Protein AF-A0A068S4R7-F1 (afdb_monomer_lite)

Secondary structure (DSSP, 8-state):
-HHHHHHHHHHHHHHHHHHHHHS-HHHHHHHHHHHHHHHHS-----STTHHHHHHHHHHHHHHHHHTSTTS-SSPPPPPP----SS-TT--SS-HHHHHHHHHHHHHT-PPPS-----

Foldseek 3Di:
DVVVVVVVVVVVVVVVVVCLVPDDPVVNVVVVVVVVVVVVPDPFAPDPVTVVVVVVVVVVVVCVVPVCPPPDPDDPDDPPPDPDPDDPVDDVDDPVRVVVVVVVCVVPDDPDPPDPDD

Organism: NCBI:txid1263082

Structure (mmCIF, N/CA/C/O backbone):
data_AF-A0A068S4R7-F1
#
_entry.id   AF-A0A068S4R7-F1
#
loop_
_atom_site.group_PDB
_atom_site.id
_atom_site.type_symbol
_atom_site.label_atom_id
_atom_site.label_alt_id
_atom_site.label_comp_id
_atom_site.label_asym_id
_atom_site.label_entity_id
_atom_site.label_seq_id
_atom_site.pdbx_PDB_ins_code
_atom_site.Cartn_x
_atom_site.Cartn_y
_atom_site.Cartn_z
_atom_site.occupancy
_atom_site.B_iso_or_equiv
_atom_site.auth_seq_id
_atom_site.auth_comp_id
_atom_site.auth_asym_id
_atom_site.auth_atom_id
_atom_site.pdbx_PDB_model_num
ATOM 1 N N . MET A 1 1 ? -3.553 -25.286 23.690 1.00 62.31 1 MET A N 1
ATOM 2 C CA . MET A 1 1 ? -3.034 -23.893 23.713 1.00 62.31 1 MET A CA 1
ATOM 3 C C . MET A 1 1 ? -3.826 -22.937 22.805 1.00 62.31 1 MET A C 1
ATOM 5 O O . MET A 1 1 ? -4.320 -21.934 23.305 1.00 62.31 1 MET A O 1
ATOM 9 N N . ARG A 1 2 ? -4.045 -23.247 21.513 1.00 69.31 2 ARG A N 1
ATOM 10 C CA . ARG A 1 2 ? -4.870 -22.417 20.596 1.00 69.31 2 ARG A CA 1
ATOM 11 C C . ARG A 1 2 ? -6.328 -22.212 21.056 1.00 69.31 2 ARG A C 1
ATOM 13 O O . ARG A 1 2 ? -6.852 -21.109 20.931 1.00 69.31 2 ARG A O 1
ATOM 20 N N . SER A 1 3 ? -6.949 -23.233 21.651 1.00 75.12 3 SER A N 1
ATOM 21 C CA . SER A 1 3 ? -8.311 -23.169 22.212 1.00 75.12 3 SER A CA 1
ATOM 22 C C . SER A 1 3 ? -8.437 -22.193 23.390 1.00 75.12 3 SER A C 1
ATOM 24 O O . SER A 1 3 ? -9.387 -21.417 23.441 1.00 75.12 3 SER A O 1
ATOM 26 N N . LEU A 1 4 ? -7.449 -22.164 24.290 1.00 80.50 4 LEU A N 1
ATOM 27 C CA . LEU A 1 4 ? -7.402 -21.244 25.436 1.00 80.50 4 LEU A CA 1
ATOM 28 C C . LEU A 1 4 ? -7.268 -19.782 24.989 1.00 80.50 4 LEU A C 1
ATOM 30 O O . LEU A 1 4 ? -7.941 -18.903 25.521 1.00 80.50 4 LEU A O 1
ATOM 34 N N . ILE A 1 5 ? -6.451 -19.527 23.961 1.00 82.88 5 ILE A N 1
ATOM 35 C CA . ILE A 1 5 ? -6.299 -18.191 23.364 1.00 82.88 5 ILE A CA 1
ATOM 36 C C . ILE A 1 5 ? -7.620 -17.733 22.732 1.00 82.88 5 ILE A C 1
ATOM 38 O O . ILE A 1 5 ? -8.028 -16.587 22.922 1.00 82.88 5 ILE A O 1
ATOM 42 N N . ALA A 1 6 ? -8.306 -18.618 22.004 1.00 84.25 6 ALA A N 1
ATOM 43 C CA . ALA A 1 6 ? -9.599 -18.309 21.397 1.00 84.25 6 ALA A CA 1
ATOM 44 C C . ALA A 1 6 ? -10.675 -18.009 22.454 1.00 84.25 6 ALA A C 1
ATOM 46 O O . ALA A 1 6 ? -11.395 -17.020 22.324 1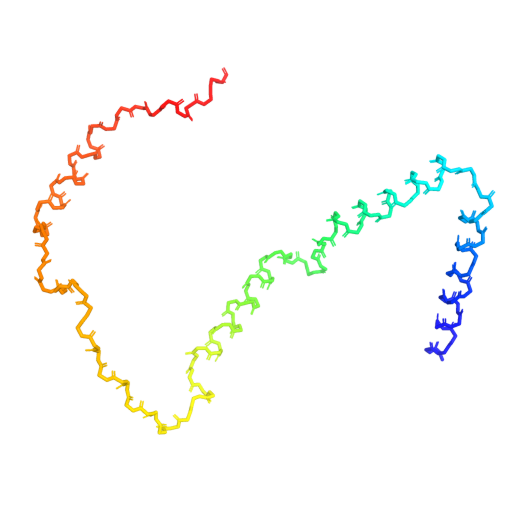.00 84.25 6 ALA A O 1
ATOM 47 N N . SER A 1 7 ? -10.747 -18.806 23.525 1.00 83.81 7 SER A N 1
ATOM 48 C CA . SER A 1 7 ? -11.670 -18.559 24.640 1.00 83.81 7 SER A CA 1
ATOM 49 C C . SER A 1 7 ? -11.384 -17.232 25.341 1.00 83.81 7 SER A C 1
ATOM 51 O O . SER A 1 7 ? -12.303 -16.440 25.526 1.00 83.81 7 SER A O 1
ATOM 53 N N . ARG A 1 8 ? -10.115 -16.921 25.634 1.00 88.75 8 ARG A N 1
ATOM 54 C CA . ARG A 1 8 ? -9.730 -15.641 26.250 1.00 88.75 8 ARG A CA 1
ATOM 55 C C . ARG A 1 8 ? -10.083 -14.436 25.373 1.00 88.75 8 ARG A C 1
ATOM 57 O O . ARG A 1 8 ? -10.541 -13.418 25.886 1.00 88.75 8 ARG A O 1
ATOM 64 N N . LYS A 1 9 ? -9.899 -14.548 24.051 1.00 87.50 9 LYS A N 1
ATOM 65 C CA . LYS A 1 9 ? -10.300 -13.505 23.091 1.00 87.50 9 LYS A CA 1
ATOM 66 C C . LYS A 1 9 ? -11.809 -13.270 23.104 1.00 87.50 9 LYS A C 1
ATOM 68 O O . LYS A 1 9 ? -12.224 -12.116 23.140 1.00 87.50 9 LYS A O 1
ATOM 73 N N . ARG A 1 10 ? -12.612 -14.340 23.104 1.00 90.50 10 ARG A N 1
ATOM 74 C CA . ARG A 1 10 ? -14.078 -14.237 23.192 1.00 90.50 10 ARG A CA 1
ATOM 75 C C . ARG A 1 10 ? -14.526 -13.582 24.493 1.00 90.50 10 ARG A C 1
ATOM 77 O O . ARG A 1 10 ? -15.365 -12.693 24.450 1.00 90.50 10 ARG A O 1
ATOM 84 N N . GLU A 1 11 ? -13.918 -13.962 25.612 1.00 90.19 11 GLU A N 1
ATOM 85 C CA . GLU A 1 11 ? -14.221 -13.380 26.922 1.00 90.19 11 GLU A CA 1
ATOM 86 C C . GLU A 1 11 ? -13.903 -11.879 26.960 1.00 90.19 11 GLU A C 1
ATOM 88 O O . GLU A 1 11 ? -14.728 -11.057 27.348 1.00 90.19 11 GLU A O 1
ATOM 93 N N . THR A 1 12 ? -12.737 -11.496 26.436 1.00 89.06 12 THR A N 1
ATOM 94 C CA . THR A 1 12 ? -12.334 -10.084 26.349 1.00 89.06 12 THR A CA 1
ATOM 95 C C . THR A 1 12 ? -13.272 -9.292 25.434 1.00 89.06 12 THR A C 1
ATOM 97 O O . THR A 1 12 ? -13.611 -8.146 25.726 1.00 89.06 12 THR A O 1
ATOM 100 N N . TRP A 1 13 ? -13.715 -9.900 24.329 1.00 87.31 13 TRP A N 1
ATOM 101 C CA . TRP A 1 13 ? -14.671 -9.285 23.411 1.00 87.31 13 TRP A CA 1
ATOM 102 C C . TRP A 1 13 ? -16.041 -9.080 24.062 1.00 87.31 13 TRP A C 1
ATOM 104 O O . TRP A 1 13 ? -16.619 -8.003 23.945 1.00 87.31 13 TRP A O 1
ATOM 114 N N . LYS A 1 14 ? -16.525 -10.072 24.812 1.00 92.12 14 LYS A N 1
ATOM 115 C CA . LYS A 1 14 ? -17.785 -9.981 25.551 1.00 92.12 14 LYS A CA 1
ATOM 116 C C . LYS A 1 14 ? -17.751 -8.850 26.581 1.00 92.12 14 LYS A C 1
ATOM 118 O O . LYS A 1 14 ? -18.637 -8.002 26.579 1.00 92.12 14 LYS A O 1
ATOM 123 N N . GLN A 1 15 ? -16.690 -8.771 27.383 1.00 89.00 15 GLN A N 1
ATOM 124 C CA . GLN A 1 15 ? -16.509 -7.696 28.366 1.00 89.00 15 GLN A CA 1
ATOM 125 C C . GLN A 1 15 ? -16.427 -6.311 27.715 1.00 89.00 15 GLN A C 1
ATOM 127 O O . GLN A 1 15 ? -16.940 -5.333 28.259 1.00 89.00 15 GLN A O 1
ATOM 132 N N . PHE A 1 16 ? -15.797 -6.218 26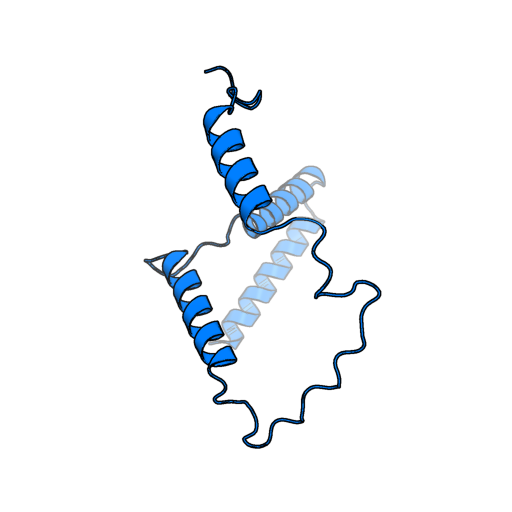.541 1.00 85.00 16 PHE A N 1
ATOM 133 C CA . PHE A 1 16 ? -15.786 -4.989 25.756 1.00 85.00 16 PHE A CA 1
ATOM 134 C C . PHE A 1 16 ? -17.205 -4.581 25.342 1.00 85.00 16 PHE A C 1
ATOM 136 O O . PHE A 1 16 ? -17.588 -3.441 25.587 1.00 85.00 16 PHE A O 1
ATOM 143 N N . CYS A 1 17 ? -17.994 -5.501 24.781 1.00 87.00 17 CYS A N 1
ATOM 144 C CA . CYS A 1 17 ? -19.380 -5.238 24.389 1.00 87.00 17 CYS A CA 1
ATOM 145 C C . CYS A 1 17 ? -20.256 -4.828 25.581 1.00 87.00 17 CYS A C 1
ATOM 147 O O . CYS A 1 17 ? -21.023 -3.877 25.470 1.00 87.00 17 CYS A O 1
ATOM 149 N N . GLU A 1 18 ? -20.117 -5.497 26.726 1.00 90.62 18 GLU A N 1
ATOM 150 C CA . GLU A 1 18 ? -20.871 -5.162 27.938 1.00 90.62 18 GLU A CA 1
ATOM 151 C C . GLU A 1 18 ? -20.519 -3.778 28.483 1.00 90.62 18 GLU A C 1
ATOM 153 O O . GLU A 1 18 ? -21.417 -3.032 28.869 1.00 90.62 18 GLU A O 1
ATOM 158 N N . LYS A 1 19 ? -19.231 -3.407 28.493 1.00 84.69 19 LYS A N 1
ATOM 159 C CA . LYS A 1 19 ? -18.821 -2.041 28.847 1.00 84.69 19 LYS A CA 1
ATOM 160 C C . LYS A 1 19 ? -19.406 -1.032 27.871 1.00 84.69 19 LYS A C 1
ATOM 162 O O . LYS A 1 19 ? -19.973 -0.040 28.302 1.00 84.69 19 LYS A O 1
ATOM 167 N N . LEU A 1 20 ? -19.327 -1.317 26.575 1.00 84.25 20 LEU A N 1
ATOM 168 C CA . LEU A 1 20 ? -19.782 -0.412 25.525 1.00 84.25 20 LEU A CA 1
ATOM 169 C C . LEU A 1 20 ? -21.303 -0.183 25.539 1.00 84.25 20 LEU A C 1
ATOM 171 O O . LEU A 1 20 ? -21.757 0.895 25.174 1.00 84.25 20 LEU A O 1
ATOM 175 N N . ALA A 1 21 ? -22.075 -1.181 25.977 1.00 85.38 21 ALA A N 1
ATOM 176 C CA . ALA A 1 21 ? -23.524 -1.085 26.143 1.00 85.38 21 ALA A CA 1
ATOM 177 C C . ALA A 1 21 ? -23.953 -0.332 27.416 1.00 85.38 21 ALA A C 1
ATOM 179 O O . ALA A 1 21 ? -25.079 0.154 27.477 1.00 85.38 21 ALA A O 1
ATOM 180 N N . LYS A 1 22 ? -23.088 -0.266 28.437 1.00 88.25 22 LYS A N 1
ATOM 181 C CA . LYS A 1 22 ? -23.385 0.353 29.741 1.00 88.25 22 LYS A CA 1
ATOM 182 C C . LYS A 1 22 ? -22.808 1.763 29.898 1.00 88.25 22 LYS A C 1
ATOM 184 O O . LYS A 1 22 ? -23.291 2.508 30.743 1.00 88.25 22 LYS A O 1
ATOM 189 N N . ASP A 1 23 ? -21.760 2.106 29.151 1.00 83.69 23 ASP A N 1
ATOM 190 C CA . ASP A 1 23 ? -21.104 3.414 29.233 1.00 83.69 23 ASP A CA 1
ATOM 191 C C . ASP A 1 23 ? -21.903 4.518 28.524 1.00 83.69 23 ASP A C 1
ATOM 193 O O . ASP A 1 23 ? -22.680 4.269 27.601 1.00 83.69 23 ASP A O 1
ATOM 197 N N . ASP A 1 24 ? -21.645 5.764 28.925 1.00 87.19 24 ASP A N 1
ATOM 198 C CA . ASP A 1 24 ? -22.229 6.953 28.302 1.00 87.19 24 ASP A CA 1
ATOM 199 C C . ASP A 1 24 ? -21.888 7.041 26.800 1.00 87.19 24 ASP A C 1
ATOM 201 O O . ASP A 1 24 ? -20.765 6.739 26.369 1.00 87.19 24 ASP A O 1
ATOM 205 N N . PHE A 1 25 ? -22.844 7.502 25.989 1.00 81.12 25 PHE A N 1
ATOM 206 C CA . PHE A 1 25 ? -22.715 7.575 24.532 1.00 81.12 25 PHE A CA 1
ATOM 207 C C . PHE A 1 25 ? -21.468 8.357 24.075 1.00 81.12 25 PHE A C 1
ATOM 209 O O . PHE A 1 25 ? -20.783 7.948 23.127 1.00 81.12 25 PHE A O 1
ATOM 216 N N . GLY A 1 26 ? -21.103 9.437 24.775 1.00 84.62 26 GLY A N 1
ATOM 217 C CA . GLY A 1 26 ? -19.905 10.224 24.475 1.00 84.62 26 GLY A CA 1
ATOM 218 C C . GLY A 1 26 ? -18.605 9.447 24.710 1.00 84.62 26 GLY A C 1
ATOM 219 O O . GLY A 1 26 ? -17.661 9.523 23.917 1.00 84.62 26 GLY A O 1
ATOM 220 N N . ARG A 1 27 ? -18.553 8.622 25.762 1.00 82.56 27 ARG A N 1
ATOM 221 C CA . ARG A 1 27 ? -17.385 7.779 26.078 1.00 82.56 27 ARG A CA 1
ATOM 222 C C . ARG A 1 27 ? -17.250 6.604 25.115 1.00 82.56 27 ARG A C 1
ATOM 224 O O . ARG A 1 27 ? -16.136 6.281 24.677 1.00 82.56 27 ARG A O 1
ATOM 231 N N . THR A 1 28 ? -18.376 6.008 24.738 1.00 85.69 28 THR A N 1
ATOM 232 C CA . THR A 1 28 ? -18.448 4.917 23.763 1.00 85.69 28 THR A CA 1
ATOM 233 C C . THR A 1 28 ? -17.959 5.364 22.387 1.00 85.69 28 THR A C 1
ATOM 235 O O . THR A 1 28 ? -17.042 4.761 21.820 1.00 85.69 28 THR A O 1
ATOM 238 N N . THR A 1 29 ? -18.488 6.474 21.870 1.00 86.81 29 THR A N 1
ATOM 239 C CA . THR A 1 29 ? -18.094 7.018 20.559 1.00 86.81 29 THR A CA 1
ATOM 240 C C . THR A 1 29 ? -16.626 7.449 20.522 1.00 86.81 29 THR A C 1
ATOM 242 O O . THR A 1 29 ? -15.915 7.121 19.566 1.00 86.81 29 THR A O 1
ATOM 245 N N . ALA A 1 30 ? -16.114 8.083 21.584 1.00 87.50 30 ALA A N 1
ATOM 246 C CA . ALA A 1 30 ? -14.693 8.416 21.708 1.00 87.50 30 ALA A CA 1
ATOM 247 C C . ALA A 1 30 ? -13.791 7.167 21.698 1.00 87.50 30 ALA A C 1
ATOM 249 O O . ALA A 1 30 ? -12.723 7.161 21.075 1.00 87.50 30 ALA A O 1
ATOM 250 N N . THR A 1 31 ? -14.223 6.082 22.345 1.00 87.12 31 THR A N 1
ATOM 251 C CA . THR A 1 31 ? -13.484 4.812 22.374 1.00 87.12 31 THR A CA 1
ATOM 252 C C . THR A 1 31 ? -13.460 4.132 21.010 1.00 87.12 31 THR A C 1
ATOM 254 O O . THR A 1 31 ? -12.389 3.715 20.560 1.00 87.12 31 THR A O 1
ATOM 257 N N . ILE A 1 32 ? -14.590 4.098 20.302 1.00 87.38 32 ILE A N 1
ATOM 258 C CA . ILE A 1 32 ? -14.663 3.577 18.930 1.00 87.38 32 ILE A CA 1
ATOM 259 C C . ILE A 1 32 ? -13.781 4.407 17.991 1.00 87.38 32 ILE A C 1
ATOM 261 O O . ILE A 1 32 ? -12.997 3.841 17.226 1.00 87.38 32 ILE A O 1
ATOM 265 N N . LYS A 1 33 ? -13.837 5.743 18.086 1.00 89.50 33 LYS A N 1
ATOM 266 C CA . LYS A 1 33 ? -12.994 6.647 17.289 1.00 89.50 33 LYS A CA 1
ATOM 267 C C . LYS A 1 33 ? -11.508 6.364 17.517 1.00 89.50 33 LYS A C 1
ATOM 269 O O . LYS A 1 33 ? -10.760 6.225 16.552 1.00 89.50 33 LYS A O 1
ATOM 274 N N . ARG A 1 34 ? -11.091 6.182 18.775 1.00 87.50 34 ARG A N 1
ATOM 275 C CA . ARG A 1 34 ? -9.710 5.828 19.145 1.00 87.50 34 ARG A CA 1
ATOM 276 C C . ARG A 1 34 ? -9.274 4.484 18.555 1.00 87.50 34 ARG A C 1
ATOM 278 O O . ARG A 1 34 ? -8.159 4.380 18.048 1.00 87.50 34 ARG A O 1
ATOM 285 N N . ILE A 1 35 ? -10.135 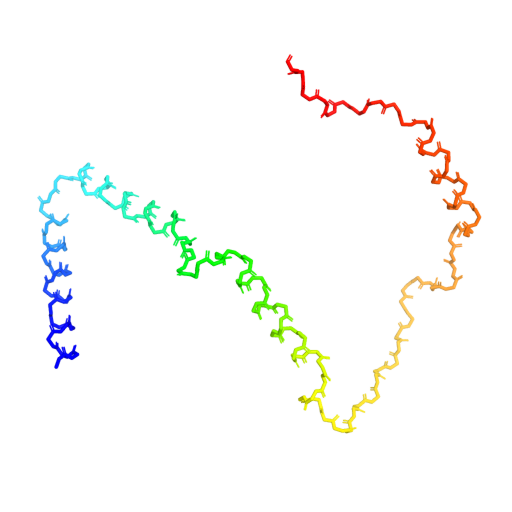3.464 18.604 1.00 85.81 35 ILE A N 1
ATOM 286 C CA . ILE A 1 35 ? -9.858 2.143 18.013 1.00 85.81 35 ILE A CA 1
ATOM 287 C C . ILE A 1 35 ? -9.699 2.264 16.497 1.00 85.81 35 ILE A C 1
ATOM 289 O O . ILE A 1 35 ? -8.734 1.736 15.944 1.00 85.81 35 ILE A O 1
ATOM 293 N N . ARG A 1 36 ? -10.615 2.978 15.832 1.00 86.25 36 ARG A N 1
ATOM 294 C CA . ARG A 1 36 ? -10.556 3.207 14.384 1.00 86.25 36 ARG A CA 1
ATOM 295 C C . ARG A 1 36 ? -9.259 3.908 14.004 1.00 86.25 36 ARG A C 1
ATOM 297 O O . ARG A 1 36 ? -8.555 3.433 13.122 1.00 86.25 36 ARG A O 1
ATOM 304 N N . GLN A 1 37 ? -8.911 4.975 14.718 1.00 83.75 37 GLN A N 1
ATOM 305 C CA . GLN A 1 37 ? -7.698 5.735 14.453 1.00 83.75 37 GLN A CA 1
ATOM 306 C C . GLN A 1 37 ? -6.447 4.873 14.625 1.00 83.75 37 GLN A C 1
ATOM 308 O O . GLN A 1 37 ? -5.649 4.811 13.702 1.00 83.75 37 GLN A O 1
ATOM 313 N N . ARG A 1 38 ? -6.334 4.102 15.718 1.00 78.69 38 ARG A N 1
ATOM 314 C CA . ARG A 1 38 ? -5.204 3.178 15.933 1.00 78.69 38 ARG A CA 1
ATOM 315 C C . ARG A 1 38 ? -5.060 2.114 14.842 1.00 78.69 38 ARG A C 1
ATOM 317 O O . ARG A 1 38 ? -3.939 1.746 14.506 1.00 78.69 38 ARG A O 1
ATOM 324 N N . ARG A 1 39 ? -6.175 1.609 14.304 1.00 75.88 39 ARG A N 1
ATOM 325 C CA . ARG A 1 39 ? -6.169 0.623 13.210 1.00 75.88 39 ARG A CA 1
ATOM 326 C C . ARG A 1 39 ? -5.808 1.245 11.862 1.00 75.88 39 ARG A C 1
ATOM 328 O O . ARG A 1 39 ? -5.172 0.579 11.060 1.00 75.88 39 ARG A O 1
ATOM 335 N N . MET A 1 40 ? -6.179 2.502 11.629 1.00 70.19 40 MET A N 1
ATOM 336 C CA . MET A 1 40 ? -5.800 3.233 10.415 1.00 70.19 40 MET A CA 1
ATOM 337 C C . MET A 1 40 ? -4.341 3.708 10.446 1.00 70.19 40 MET A C 1
ATOM 339 O O . MET A 1 40 ? -3.724 3.835 9.398 1.00 70.19 40 MET A O 1
ATOM 343 N N . THR A 1 41 ? -3.766 3.953 11.628 1.00 63.88 41 THR A N 1
ATOM 344 C CA . THR A 1 41 ? -2.405 4.501 11.773 1.00 63.88 41 THR A CA 1
ATOM 345 C C . THR A 1 41 ? -1.275 3.470 11.720 1.00 63.88 41 THR A C 1
ATOM 347 O O . THR A 1 41 ? -0.119 3.865 11.804 1.00 63.88 41 THR A O 1
ATOM 350 N N . SER A 1 42 ? -1.545 2.164 11.626 1.00 56.31 42 SER A N 1
ATOM 351 C CA . SER A 1 42 ? -0.487 1.147 11.738 1.00 56.31 42 SER A CA 1
ATOM 352 C C . SER A 1 42 ? -0.484 0.184 10.555 1.00 56.31 42 SER A C 1
ATOM 354 O O . SER A 1 42 ? -0.912 -0.962 10.649 1.00 56.31 42 SER A O 1
ATOM 356 N N . HIS A 1 43 ? 0.099 0.638 9.449 1.00 60.69 43 HIS A N 1
ATOM 357 C CA . HIS A 1 43 ? 0.987 -0.240 8.694 1.00 60.69 43 HIS A CA 1
ATOM 358 C C . HIS A 1 43 ? 2.393 -0.045 9.255 1.00 60.69 43 HIS A C 1
ATOM 360 O O . HIS A 1 43 ? 3.201 0.709 8.724 1.00 60.69 43 HIS A O 1
ATOM 366 N N . THR A 1 44 ? 2.663 -0.666 10.400 1.00 69.31 44 THR A N 1
ATOM 367 C CA . THR A 1 44 ? 4.024 -0.706 10.934 1.00 69.31 44 THR A CA 1
ATOM 368 C C . THR A 1 44 ? 4.730 -1.894 10.301 1.00 69.31 44 THR A C 1
ATOM 370 O O . THR A 1 44 ? 4.274 -3.032 10.424 1.00 69.31 44 THR A O 1
ATOM 373 N N . PHE A 1 45 ? 5.829 -1.638 9.595 1.00 71.56 45 PHE A N 1
ATOM 374 C CA . PHE A 1 45 ? 6.655 -2.712 9.065 1.00 71.56 45 PHE A CA 1
ATOM 375 C C . PHE A 1 45 ? 7.342 -3.429 10.229 1.00 71.56 45 PHE A C 1
ATOM 377 O O . PHE A 1 45 ? 8.054 -2.813 11.015 1.00 71.56 45 PHE A O 1
ATOM 384 N N . THR A 1 46 ? 7.123 -4.735 10.342 1.00 77.69 46 THR A N 1
ATOM 385 C CA . THR A 1 46 ? 7.799 -5.584 11.336 1.00 77.69 46 THR A CA 1
ATOM 386 C C . THR A 1 46 ? 9.228 -5.930 10.927 1.00 77.69 46 THR A C 1
ATOM 388 O O . THR A 1 46 ? 10.011 -6.400 11.747 1.00 77.69 46 THR A O 1
ATOM 391 N N . HIS A 1 47 ? 9.566 -5.726 9.652 1.00 78.50 47 HIS A N 1
ATOM 392 C CA . HIS A 1 47 ? 10.889 -5.995 9.114 1.00 78.50 47 HIS A CA 1
ATOM 393 C C . HIS A 1 47 ? 11.865 -4.870 9.513 1.00 78.50 47 HIS A C 1
ATOM 395 O O . HIS A 1 47 ? 11.494 -3.704 9.373 1.00 78.50 47 HIS A O 1
ATOM 401 N N . PRO A 1 48 ? 13.113 -5.166 9.936 1.00 82.88 48 PRO A N 1
ATOM 402 C CA . PRO A 1 48 ? 14.095 -4.143 10.332 1.00 82.88 48 PRO A CA 1
ATOM 403 C C . PRO A 1 48 ? 14.384 -3.137 9.209 1.00 82.88 48 PRO A C 1
ATOM 405 O O . PRO A 1 48 ? 14.481 -1.941 9.446 1.00 82.88 48 PRO A O 1
ATOM 408 N N . ASN A 1 49 ? 14.410 -3.613 7.963 1.00 83.75 49 ASN A N 1
ATOM 409 C CA . ASN A 1 49 ? 14.560 -2.767 6.769 1.00 83.75 49 ASN A CA 1
ATOM 410 C C . ASN A 1 49 ? 13.233 -2.153 6.273 1.00 83.75 49 ASN A C 1
ATOM 412 O O . ASN A 1 49 ? 13.161 -1.656 5.150 1.00 83.75 49 ASN A O 1
ATOM 416 N N . GLY A 1 50 ? 12.169 -2.242 7.073 1.00 87.00 50 GLY A N 1
ATOM 417 C CA . GLY A 1 50 ? 10.902 -1.550 6.881 1.00 87.00 50 GLY A CA 1
ATOM 418 C C . GLY A 1 50 ? 10.300 -1.664 5.479 1.00 87.00 50 GLY A C 1
ATOM 419 O O . GLY A 1 50 ? 10.124 -2.757 4.932 1.00 87.00 50 GLY A O 1
ATOM 420 N N . ALA A 1 51 ? 10.009 -0.499 4.900 1.00 83.38 51 ALA A N 1
ATOM 421 C CA . ALA A 1 51 ? 9.444 -0.353 3.564 1.00 83.38 51 ALA A CA 1
ATOM 422 C C . ALA A 1 51 ? 10.361 -0.899 2.458 1.00 83.38 51 ALA A C 1
ATOM 424 O O . ALA A 1 51 ? 9.868 -1.470 1.489 1.00 83.38 51 ALA A O 1
ATOM 425 N N . THR A 1 52 ? 11.684 -0.789 2.610 1.00 88.50 52 THR A N 1
ATOM 426 C CA . THR A 1 52 ? 12.654 -1.250 1.605 1.00 88.50 52 THR A CA 1
ATOM 427 C C . THR A 1 52 ? 12.584 -2.762 1.414 1.00 88.50 52 THR A C 1
ATOM 429 O O . THR A 1 52 ? 12.588 -3.248 0.287 1.00 88.50 52 THR A O 1
ATOM 432 N N . ALA A 1 53 ? 12.445 -3.528 2.499 1.00 88.75 53 ALA A N 1
ATOM 433 C CA . ALA A 1 53 ? 12.253 -4.975 2.390 1.00 88.75 53 ALA A CA 1
ATOM 434 C C . ALA A 1 53 ? 10.916 -5.342 1.738 1.00 88.75 53 ALA A C 1
ATOM 436 O O . ALA A 1 53 ? 10.866 -6.275 0.934 1.00 88.75 53 ALA A O 1
ATOM 437 N N . ALA A 1 54 ? 9.846 -4.602 2.038 1.00 87.62 54 ALA A N 1
ATOM 438 C CA . ALA A 1 54 ? 8.552 -4.810 1.394 1.00 87.62 54 ALA A CA 1
ATOM 439 C C . ALA A 1 54 ? 8.619 -4.517 -0.115 1.00 87.62 54 ALA A C 1
ATOM 441 O O . ALA A 1 54 ? 8.171 -5.335 -0.918 1.00 87.62 54 ALA A O 1
ATOM 442 N N . ALA A 1 55 ? 9.252 -3.407 -0.505 1.00 92.56 55 ALA A N 1
ATOM 443 C CA . ALA A 1 55 ? 9.465 -3.041 -1.902 1.00 92.56 55 ALA A CA 1
ATOM 444 C C . ALA A 1 55 ? 10.307 -4.090 -2.642 1.00 92.56 55 ALA A C 1
ATOM 446 O O . ALA A 1 55 ? 9.913 -4.544 -3.712 1.00 92.56 55 ALA A O 1
ATOM 447 N N . ASN A 1 56 ? 11.406 -4.554 -2.042 1.00 92.88 56 ASN A N 1
ATOM 448 C CA . ASN A 1 56 ? 12.251 -5.599 -2.625 1.00 92.88 56 ASN A CA 1
ATOM 449 C C . ASN A 1 56 ? 11.508 -6.934 -2.771 1.00 92.88 56 ASN A C 1
ATOM 451 O O . ASN A 1 56 ? 11.660 -7.624 -3.777 1.00 92.88 56 ASN A O 1
ATOM 455 N N . THR A 1 57 ? 10.670 -7.287 -1.794 1.00 92.50 57 THR A N 1
ATOM 456 C CA . THR A 1 57 ? 9.826 -8.488 -1.863 1.00 92.50 57 THR A CA 1
ATOM 457 C C . THR A 1 57 ? 8.850 -8.392 -3.032 1.00 92.50 57 THR A C 1
ATOM 459 O O . THR A 1 57 ? 8.741 -9.329 -3.822 1.00 92.50 57 THR A O 1
ATOM 462 N N . MET A 1 58 ? 8.192 -7.241 -3.188 1.00 94.56 58 MET A N 1
ATOM 463 C CA . MET A 1 58 ? 7.287 -6.984 -4.310 1.00 94.56 58 MET A CA 1
ATOM 464 C C . MET A 1 58 ? 8.023 -6.995 -5.653 1.00 94.56 58 MET A C 1
ATOM 466 O O . MET A 1 58 ? 7.548 -7.618 -6.597 1.00 94.56 58 MET A O 1
ATOM 470 N N . ALA A 1 59 ? 9.207 -6.386 -5.737 1.00 93.50 59 ALA A N 1
ATOM 471 C CA . ALA A 1 59 ? 10.025 -6.390 -6.947 1.00 93.50 59 ALA A CA 1
ATOM 472 C C . ALA A 1 59 ? 10.419 -7.816 -7.364 1.00 93.50 59 ALA A C 1
ATOM 474 O O . ALA A 1 59 ? 10.253 -8.193 -8.524 1.00 93.50 59 ALA A O 1
ATOM 475 N N . ASN A 1 60 ? 10.870 -8.640 -6.415 1.00 93.44 60 ASN A N 1
ATOM 476 C CA . ASN A 1 60 ? 11.216 -10.039 -6.673 1.00 93.44 60 ASN A CA 1
ATOM 477 C C . ASN A 1 60 ? 9.996 -10.872 -7.081 1.00 93.44 60 ASN A C 1
ATOM 479 O O . ASN A 1 60 ? 10.080 -11.696 -7.995 1.00 93.44 60 ASN A O 1
ATOM 483 N N . HIS A 1 61 ? 8.854 -10.644 -6.431 1.00 91.50 61 HIS A N 1
ATOM 484 C CA . HIS A 1 61 ? 7.603 -11.304 -6.779 1.00 91.50 61 HIS A CA 1
ATOM 485 C C . HIS A 1 61 ? 7.189 -10.983 -8.219 1.00 91.50 61 HIS A C 1
ATOM 487 O O . HIS A 1 61 ? 6.995 -11.902 -9.011 1.00 91.50 61 HIS A O 1
ATOM 493 N N . LEU A 1 62 ? 7.141 -9.700 -8.588 1.00 93.00 62 LEU A N 1
ATOM 494 C CA . LEU A 1 62 ? 6.798 -9.273 -9.946 1.00 93.00 62 LEU A CA 1
ATOM 495 C C . LEU A 1 62 ? 7.795 -9.813 -10.971 1.00 93.00 62 LEU A C 1
ATOM 497 O O . LEU A 1 62 ? 7.382 -10.334 -12.003 1.00 93.00 62 LEU A O 1
ATOM 501 N N . LYS A 1 63 ? 9.099 -9.778 -10.667 1.00 90.50 63 LYS A N 1
ATOM 502 C CA . LYS A 1 63 ? 10.125 -10.384 -11.524 1.00 90.50 63 LYS A CA 1
ATOM 503 C C . LYS A 1 63 ? 9.839 -11.861 -11.777 1.00 90.50 63 LYS A C 1
ATOM 505 O O . LYS A 1 63 ? 9.999 -12.314 -12.898 1.00 90.50 63 LYS A O 1
ATOM 510 N N . THR A 1 64 ? 9.387 -12.594 -10.763 1.00 86.38 64 THR A N 1
ATOM 511 C CA . THR A 1 64 ? 9.045 -14.018 -10.886 1.00 86.38 64 THR A CA 1
ATOM 512 C C . THR A 1 64 ? 7.778 -14.224 -11.714 1.00 86.38 64 THR A C 1
ATOM 514 O O . THR A 1 64 ? 7.768 -15.061 -12.609 1.00 86.38 64 THR A O 1
ATOM 517 N N . VAL A 1 65 ? 6.730 -13.433 -11.464 1.00 86.44 65 VAL A N 1
ATOM 518 C CA . VAL A 1 65 ? 5.462 -13.487 -12.213 1.00 86.44 65 VAL A CA 1
ATOM 519 C C . VAL A 1 65 ? 5.691 -13.220 -13.702 1.00 86.44 65 VAL A C 1
ATOM 521 O O . VAL A 1 65 ? 5.171 -13.941 -14.549 1.00 86.44 65 VAL A O 1
ATOM 524 N N . TYR A 1 66 ? 6.514 -12.223 -14.024 1.00 82.88 66 TYR A N 1
ATOM 525 C CA . TYR A 1 66 ? 6.798 -11.826 -15.402 1.00 82.88 66 TYR A CA 1
ATOM 526 C C . TYR A 1 66 ? 8.026 -12.512 -16.016 1.00 82.88 66 TYR A C 1
ATOM 528 O O . TYR A 1 66 ? 8.284 -12.324 -17.202 1.00 82.88 66 TYR A O 1
ATOM 536 N N . ALA A 1 67 ? 8.752 -13.358 -15.275 1.00 82.44 67 ALA A N 1
ATOM 537 C CA . ALA A 1 67 ? 9.848 -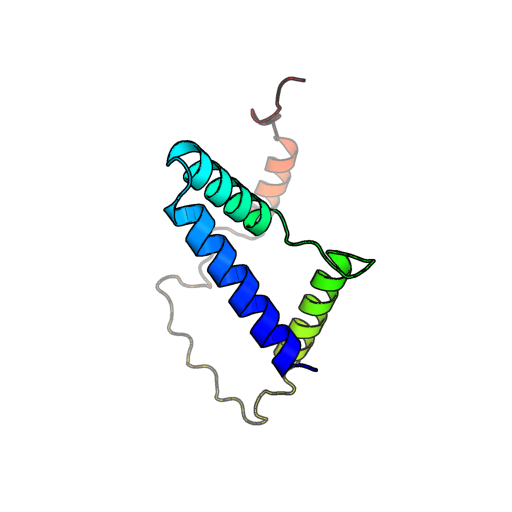14.167 -15.824 1.00 82.44 67 ALA A CA 1
ATOM 538 C C . ALA A 1 67 ? 9.359 -15.200 -16.851 1.00 82.44 67 ALA A C 1
ATOM 540 O O . ALA A 1 67 ? 10.166 -15.824 -17.537 1.00 82.44 67 ALA A O 1
ATOM 541 N N . GLY A 1 68 ? 8.043 -15.403 -16.955 1.00 74.94 68 GLY A N 1
ATOM 542 C CA . GLY A 1 68 ? 7.441 -16.281 -17.947 1.00 74.94 68 GLY A CA 1
ATOM 543 C C . GLY A 1 68 ? 7.629 -17.769 -17.662 1.00 74.94 68 GLY A C 1
ATOM 544 O O . GLY A 1 68 ? 7.260 -18.581 -18.502 1.00 74.94 68 GLY A O 1
ATOM 545 N N . SER A 1 69 ? 8.150 -18.135 -16.486 1.00 75.12 69 SER A N 1
ATOM 546 C CA . SER A 1 69 ? 8.322 -19.528 -16.051 1.00 75.12 69 SER A CA 1
ATOM 547 C C . SER A 1 69 ? 6.996 -20.265 -15.838 1.00 75.12 69 SER A C 1
ATOM 549 O O . SER A 1 69 ? 6.962 -21.488 -15.901 1.00 75.12 69 SER A O 1
ATOM 551 N N . SER A 1 70 ? 5.903 -19.530 -15.613 1.00 71.19 70 SER A N 1
ATOM 552 C CA . SER A 1 70 ? 4.536 -20.055 -15.533 1.00 71.19 70 SER A CA 1
ATOM 553 C C . SER A 1 70 ? 3.756 -19.946 -16.848 1.00 71.19 70 SER A C 1
ATOM 555 O O . SER A 1 70 ? 2.597 -20.357 -16.899 1.00 71.19 70 SER A O 1
ATOM 557 N N . LEU A 1 71 ? 4.348 -19.377 -17.907 1.00 73.50 71 LEU A N 1
ATOM 558 C CA . LEU A 1 71 ? 3.670 -19.250 -19.194 1.00 73.50 71 LEU A CA 1
ATOM 559 C C . LEU A 1 71 ? 3.754 -20.578 -19.961 1.00 73.50 71 LEU A C 1
ATOM 561 O O . LEU A 1 71 ? 4.825 -21.187 -20.002 1.00 73.50 71 LEU A O 1
ATOM 565 N N . PRO A 1 72 ? 2.662 -21.022 -20.608 1.00 76.25 72 PRO A N 1
ATOM 566 C CA . PRO A 1 72 ? 2.693 -22.200 -21.466 1.00 76.25 72 PRO A CA 1
ATOM 567 C C . PRO A 1 72 ? 3.751 -22.062 -22.569 1.00 76.25 72 PRO A C 1
ATOM 569 O O . PRO A 1 72 ? 3.907 -20.987 -23.154 1.00 76.25 72 PRO A O 1
ATOM 572 N N . THR A 1 73 ? 4.444 -23.161 -22.891 1.00 75.50 73 THR A N 1
ATOM 573 C CA . THR A 1 73 ? 5.419 -23.228 -23.998 1.00 75.50 73 THR A CA 1
ATOM 574 C C . THR A 1 73 ? 4.789 -22.820 -25.331 1.00 75.50 73 THR A C 1
ATOM 576 O O . THR A 1 73 ? 5.437 -22.176 -26.152 1.00 75.50 73 THR A O 1
ATOM 579 N N . LEU A 1 74 ? 3.509 -23.149 -25.526 1.00 78.00 74 LEU A N 1
ATOM 580 C CA . LEU A 1 74 ? 2.725 -22.731 -26.679 1.00 78.00 74 LEU A CA 1
ATOM 581 C C . LEU A 1 74 ? 1.904 -21.491 -26.307 1.00 78.00 74 LEU A C 1
ATOM 583 O O . LEU A 1 74 ? 0.854 -21.594 -25.671 1.00 78.00 74 LEU A O 1
ATOM 587 N N . ARG A 1 75 ? 2.394 -20.309 -26.687 1.00 73.94 75 ARG A N 1
ATOM 588 C CA . ARG A 1 75 ? 1.620 -19.070 -26.562 1.00 73.94 75 ARG A CA 1
ATOM 589 C C . ARG A 1 75 ? 0.676 -18.960 -27.761 1.00 73.94 75 ARG A C 1
ATOM 591 O O . ARG A 1 75 ? 1.145 -19.134 -28.886 1.00 73.94 75 ARG A O 1
ATOM 598 N N . PRO A 1 76 ? -0.621 -18.674 -27.561 1.00 80.19 76 PRO A N 1
ATOM 599 C CA . PRO A 1 76 ? -1.485 -18.328 -28.680 1.00 80.19 76 PRO A CA 1
ATOM 600 C C . PRO A 1 76 ? -0.908 -17.103 -29.394 1.00 80.19 76 PRO A C 1
ATOM 602 O O . PRO A 1 76 ? -0.359 -16.205 -28.747 1.00 80.19 76 PRO A O 1
ATOM 605 N N . SER A 1 77 ? -1.012 -17.085 -30.726 1.00 78.62 77 SER A N 1
ATOM 606 C CA . SER A 1 77 ? -0.673 -15.894 -31.504 1.00 78.62 77 SER A CA 1
ATOM 607 C C . SER A 1 77 ? -1.446 -14.708 -30.929 1.00 78.62 77 SER A C 1
ATOM 609 O O . SER A 1 77 ? -2.641 -14.867 -30.648 1.00 78.62 77 SER A O 1
ATOM 611 N N . PRO A 1 78 ? -0.811 -13.536 -30.741 1.00 78.81 78 PRO A N 1
ATOM 612 C CA . PRO A 1 78 ? -1.563 -12.334 -30.430 1.00 78.81 78 PRO A CA 1
ATOM 613 C C . PRO A 1 78 ? -2.668 -12.163 -31.484 1.00 78.81 78 PRO A C 1
ATOM 615 O O . PRO A 1 78 ? -2.446 -12.501 -32.657 1.00 78.81 78 PRO A O 1
ATOM 618 N N . PRO A 1 79 ? -3.862 -11.698 -31.079 1.00 80.88 79 PRO A N 1
ATOM 619 C CA . PRO A 1 79 ? -4.896 -11.368 -32.042 1.00 80.88 79 PRO A CA 1
ATOM 620 C C . PRO A 1 79 ? -4.347 -10.315 -33.017 1.00 80.88 79 PRO A C 1
ATOM 622 O O . PRO A 1 79 ? -3.490 -9.513 -32.622 1.00 80.88 79 PRO A O 1
ATOM 625 N N . PRO A 1 80 ? -4.811 -10.310 -34.278 1.00 80.38 80 PRO A N 1
ATOM 626 C CA . PRO A 1 80 ? -4.511 -9.229 -35.203 1.00 80.38 80 PRO A CA 1
ATOM 627 C C . PRO A 1 80 ? -4.796 -7.891 -34.521 1.00 80.38 80 PRO A C 1
ATOM 629 O O . PRO A 1 80 ? -5.840 -7.720 -33.890 1.00 80.38 80 PRO A O 1
ATOM 632 N N . LEU A 1 81 ? -3.837 -6.969 -34.592 1.00 76.25 81 LEU A N 1
ATOM 633 C CA . LEU A 1 81 ? -4.063 -5.609 -34.132 1.00 76.25 81 LEU A CA 1
ATOM 634 C C . LEU A 1 81 ? -5.126 -5.009 -35.049 1.00 76.25 81 LEU A C 1
ATOM 636 O O . LEU A 1 81 ? -4.851 -4.734 -36.215 1.00 76.25 81 LEU A O 1
ATOM 640 N N . GLU A 1 82 ? -6.338 -4.844 -34.529 1.00 77.44 82 GLU A N 1
ATOM 641 C CA . GLU A 1 82 ? -7.353 -4.053 -35.211 1.00 77.44 82 GLU A CA 1
ATOM 642 C C . GLU A 1 82 ? -6.783 -2.642 -35.410 1.00 77.44 82 GLU A C 1
ATOM 644 O O . GLU A 1 82 ? -6.265 -2.059 -34.446 1.00 77.44 82 GLU A O 1
ATOM 649 N N . PRO A 1 83 ? -6.827 -2.082 -36.631 1.00 72.44 83 PRO A N 1
ATOM 650 C CA . PRO A 1 83 ? -6.415 -0.709 -36.845 1.00 72.44 83 PRO A CA 1
ATOM 651 C C . PRO A 1 83 ? -7.302 0.187 -35.979 1.00 72.44 83 PRO A C 1
ATOM 653 O O . PRO A 1 83 ? -8.502 0.331 -36.211 1.00 72.44 83 PRO A O 1
ATOM 656 N N . GLY A 1 84 ? -6.708 0.761 -34.931 1.00 69.44 84 GLY A N 1
ATOM 657 C CA . GLY A 1 84 ? -7.365 1.787 -34.135 1.00 69.44 84 GLY A CA 1
ATOM 658 C C . GLY A 1 84 ? -7.739 2.986 -35.017 1.00 69.44 84 GLY A C 1
ATOM 659 O O . GLY A 1 84 ? -7.205 3.145 -36.115 1.00 69.44 84 GLY A O 1
ATOM 660 N N . PRO A 1 85 ? -8.610 3.893 -34.544 1.00 73.25 85 PRO A N 1
ATOM 661 C CA . PRO A 1 85 ? -9.041 5.067 -35.315 1.00 73.25 85 PRO A CA 1
ATOM 662 C C . PRO A 1 85 ? -7.896 6.030 -35.680 1.00 73.25 85 PRO A C 1
ATOM 664 O O . PRO A 1 85 ? -8.096 6.984 -36.429 1.00 73.25 85 PRO A O 1
ATOM 667 N N . HIS A 1 86 ? -6.697 5.795 -35.148 1.00 65.38 86 HIS A N 1
ATOM 668 C CA . HIS A 1 86 ? -5.504 6.579 -35.396 1.00 65.38 86 HIS A CA 1
ATOM 669 C C . HIS A 1 86 ? -4.464 5.706 -36.093 1.00 65.38 86 HIS A C 1
ATOM 671 O O . HIS A 1 86 ? -4.052 4.669 -35.572 1.00 65.38 86 HIS A O 1
ATOM 677 N N . ASN A 1 87 ? -4.039 6.147 -37.275 1.00 72.12 87 ASN A N 1
ATOM 678 C CA . ASN A 1 87 ? -2.922 5.545 -37.982 1.00 72.12 87 ASN A CA 1
ATOM 679 C C . ASN A 1 87 ? -1.641 5.820 -37.179 1.00 72.12 87 ASN A C 1
ATOM 681 O O . ASN A 1 87 ? -1.249 6.974 -37.026 1.00 72.12 87 ASN A O 1
ATOM 685 N N . ILE A 1 88 ? -1.020 4.763 -36.655 1.00 66.62 88 ILE A N 1
ATOM 686 C CA . ILE A 1 88 ? 0.177 4.843 -35.805 1.00 66.62 88 ILE A CA 1
ATOM 687 C C . ILE A 1 88 ? 1.383 5.350 -36.610 1.00 66.62 88 ILE A C 1
ATOM 689 O O . ILE A 1 88 ? 2.285 5.935 -36.031 1.00 66.62 88 ILE A O 1
ATOM 693 N N . ASP A 1 89 ? 1.374 5.210 -37.938 1.00 69.81 89 ASP A N 1
ATOM 694 C CA . ASP A 1 89 ? 2.405 5.762 -38.822 1.00 69.81 89 ASP A CA 1
ATOM 695 C C . ASP A 1 89 ? 2.187 7.256 -39.108 1.00 69.81 89 ASP A C 1
ATOM 697 O O . ASP A 1 89 ? 3.117 7.961 -39.511 1.00 69.81 89 ASP A O 1
ATOM 701 N N . HIS A 1 90 ? 0.986 7.783 -38.844 1.00 74.00 90 HIS A N 1
ATOM 702 C CA . HIS A 1 90 ? 0.682 9.199 -39.005 1.00 74.00 90 HIS A CA 1
ATOM 703 C C . HIS A 1 90 ? 1.012 9.967 -37.723 1.00 74.00 90 HIS A C 1
ATOM 705 O O . HIS A 1 90 ? 0.184 10.164 -36.834 1.00 74.00 90 HIS A O 1
ATOM 711 N N . HIS A 1 91 ? 2.257 10.420 -37.649 1.00 73.25 91 HIS A N 1
ATOM 712 C CA . HIS A 1 91 ? 2.741 11.249 -36.557 1.00 73.25 91 HIS A CA 1
ATOM 713 C C . HIS A 1 91 ? 2.535 12.722 -36.941 1.00 73.25 91 HIS A C 1
ATOM 715 O O . HIS A 1 91 ? 3.095 13.155 -37.947 1.00 73.25 91 HIS A O 1
ATOM 721 N N . PRO A 1 92 ? 1.764 13.513 -36.172 1.00 77.88 92 PRO A N 1
ATOM 722 C CA . PRO A 1 92 ? 1.531 14.925 -36.487 1.00 77.88 92 PRO A CA 1
ATOM 723 C C . PRO A 1 92 ? 2.775 15.807 -36.291 1.00 77.88 92 PRO A C 1
ATOM 725 O O . PRO A 1 92 ? 2.769 16.955 -36.718 1.00 77.88 92 PRO A O 1
ATOM 728 N N . PHE A 1 93 ? 3.821 15.280 -35.647 1.00 80.25 93 PHE A N 1
ATOM 729 C CA . PHE A 1 93 ? 5.082 15.971 -35.399 1.00 80.25 93 PHE A CA 1
ATOM 730 C C . PHE A 1 93 ? 6.256 15.051 -35.721 1.00 80.25 93 PHE A C 1
ATOM 732 O O . PHE A 1 93 ? 6.236 13.858 -35.405 1.00 80.25 93 PHE A O 1
ATOM 739 N N . SER A 1 94 ? 7.303 15.620 -36.305 1.00 84.19 94 SER A N 1
ATOM 740 C CA . SER A 1 94 ? 8.572 14.939 -36.531 1.00 84.19 94 SER A CA 1
ATOM 741 C C . SER A 1 94 ? 9.407 14.854 -35.247 1.00 84.19 94 SER A C 1
ATOM 743 O O . SER A 1 94 ? 9.294 15.672 -34.332 1.00 84.19 94 SER A O 1
ATOM 745 N N . VAL A 1 95 ? 10.315 13.874 -35.186 1.00 83.81 95 VAL A N 1
ATOM 746 C CA . VAL A 1 95 ? 11.258 13.718 -34.061 1.00 83.81 95 VAL A CA 1
ATOM 747 C C . VAL A 1 95 ? 12.111 14.978 -33.863 1.00 83.81 95 VAL A C 1
ATOM 749 O O . VAL A 1 95 ? 12.442 15.325 -32.729 1.00 83.81 95 VAL A O 1
ATOM 752 N N . LEU A 1 96 ? 12.447 15.677 -34.954 1.00 85.44 96 LEU A N 1
ATOM 753 C CA . LEU A 1 96 ? 13.229 16.910 -34.913 1.00 85.44 96 LEU A CA 1
ATOM 754 C C . LEU A 1 96 ? 12.442 18.049 -34.251 1.00 85.44 96 LEU A C 1
ATOM 756 O O . LEU A 1 96 ? 12.968 18.677 -33.338 1.00 85.44 96 LEU A O 1
ATOM 760 N N . GLU A 1 97 ? 11.173 18.243 -34.620 1.00 85.88 97 GLU A N 1
ATOM 761 C CA . GLU A 1 97 ? 10.304 19.262 -34.010 1.00 85.88 97 GLU A CA 1
ATOM 762 C C . GLU A 1 97 ? 10.106 19.028 -32.511 1.00 85.88 97 GLU A C 1
ATOM 764 O O . GLU A 1 97 ? 10.186 19.961 -31.713 1.00 85.88 97 GLU A O 1
ATOM 769 N N . VAL A 1 98 ? 9.896 17.772 -32.100 1.00 86.12 98 VAL A N 1
ATOM 770 C CA . VAL A 1 98 ? 9.761 17.426 -30.678 1.00 86.12 98 VAL A CA 1
ATOM 771 C C . VAL A 1 98 ? 11.060 17.719 -29.926 1.00 86.12 98 VAL A C 1
ATOM 773 O O . VAL A 1 98 ? 11.031 18.278 -28.827 1.00 86.12 98 VAL A O 1
ATOM 776 N N . LYS A 1 99 ? 12.211 17.377 -30.514 1.00 86.19 99 LYS A N 1
ATOM 777 C CA . LYS A 1 99 ? 13.520 17.616 -29.900 1.00 86.19 99 LYS A CA 1
ATOM 778 C C . LYS A 1 99 ? 13.813 19.112 -29.761 1.00 86.19 99 LYS A C 1
ATOM 780 O O . LYS A 1 99 ? 14.200 19.550 -28.678 1.00 86.19 99 LYS A O 1
ATOM 785 N N . GLU A 1 100 ? 13.567 19.898 -30.806 1.00 85.50 100 GLU A N 1
ATOM 786 C CA . GLU A 1 100 ? 13.722 21.355 -30.773 1.00 85.50 100 GLU A CA 1
ATOM 787 C C . GLU A 1 100 ? 12.783 22.003 -29.749 1.00 85.50 100 GLU A C 1
ATOM 789 O O . GLU A 1 100 ? 13.210 22.860 -28.970 1.00 85.50 100 GLU A O 1
ATOM 794 N N . ALA A 1 101 ? 11.524 21.559 -29.676 1.00 83.38 101 ALA A N 1
ATOM 795 C CA . ALA A 1 101 ? 10.565 22.057 -28.696 1.00 83.38 101 ALA A CA 1
ATOM 796 C C . ALA A 1 101 ? 11.027 21.802 -27.252 1.00 83.38 101 ALA A C 1
ATOM 798 O O . ALA A 1 101 ? 10.955 22.708 -26.418 1.00 83.38 101 ALA A O 1
ATOM 799 N N . ILE A 1 102 ? 11.552 20.609 -26.951 1.00 83.12 102 ILE A N 1
ATOM 800 C CA . ILE A 1 102 ? 12.085 20.267 -25.622 1.00 83.12 102 ILE A CA 1
ATOM 801 C C . ILE A 1 102 ? 13.306 21.130 -25.286 1.00 83.12 102 ILE A C 1
ATOM 803 O O . ILE A 1 102 ? 13.377 21.707 -24.196 1.00 83.12 102 ILE A O 1
ATOM 807 N N . GLU A 1 103 ? 14.255 21.258 -26.217 1.00 83.31 103 GLU A N 1
ATOM 808 C CA . GLU A 1 103 ? 15.467 22.056 -26.010 1.00 83.31 103 GLU A CA 1
ATOM 809 C C . GLU A 1 103 ? 15.151 23.544 -25.802 1.00 83.31 103 GLU A C 1
ATOM 811 O O . GLU A 1 103 ? 15.777 24.205 -24.967 1.00 83.31 103 GLU A O 1
ATOM 816 N N . HIS A 1 104 ? 14.149 24.078 -26.502 1.00 76.06 104 HIS A N 1
ATOM 817 C CA . HIS A 1 104 ? 13.700 25.456 -26.322 1.00 76.06 104 HIS A CA 1
ATOM 818 C C . HIS A 1 104 ? 12.850 25.667 -25.066 1.00 76.06 104 HIS A C 1
ATOM 820 O O . HIS A 1 104 ? 12.955 26.731 -24.448 1.00 76.06 104 HIS A O 1
ATOM 826 N N . ALA A 1 105 ? 12.036 24.685 -24.671 1.00 69.31 105 ALA A N 1
ATOM 827 C CA . ALA A 1 105 ? 11.236 24.737 -23.449 1.00 69.31 105 ALA A CA 1
ATOM 828 C C . ALA A 1 105 ? 12.118 24.704 -22.191 1.00 69.31 105 ALA A C 1
ATOM 830 O O . ALA A 1 105 ? 11.857 25.438 -21.238 1.00 69.31 105 ALA A O 1
ATOM 831 N N . ALA A 1 106 ? 13.203 23.922 -22.206 1.00 62.06 106 ALA A N 1
ATOM 832 C CA . ALA A 1 106 ? 14.168 23.872 -21.108 1.00 62.06 106 ALA A CA 1
ATOM 833 C C . ALA A 1 106 ? 14.877 25.222 -20.889 1.00 62.06 106 ALA A C 1
ATOM 835 O O . ALA A 1 106 ? 15.135 25.611 -19.753 1.00 62.06 106 ALA A O 1
ATOM 836 N N . ARG A 1 107 ? 15.144 25.966 -21.971 1.00 62.34 107 ARG A N 1
ATOM 837 C CA . ARG A 1 107 ? 15.826 27.274 -21.935 1.00 62.34 107 ARG A CA 1
ATOM 838 C C . ARG A 1 107 ? 14.913 28.447 -21.567 1.00 62.34 107 ARG A C 1
ATOM 840 O O . ARG A 1 107 ? 15.413 29.504 -21.203 1.00 62.34 107 ARG A O 1
ATOM 847 N N . ARG A 1 108 ? 13.590 28.280 -21.673 1.00 58.88 108 ARG A N 1
ATOM 848 C CA . ARG A 1 108 ? 12.575 29.321 -21.410 1.00 58.88 108 ARG A CA 1
ATOM 849 C C . ARG A 1 108 ? 11.695 29.006 -20.200 1.00 58.88 108 ARG A C 1
ATOM 851 O O . ARG A 1 108 ? 10.574 29.501 -20.098 1.00 58.88 108 ARG A O 1
ATOM 858 N N . LYS A 1 109 ? 12.194 28.186 -19.272 1.00 56.34 109 LYS A N 1
ATOM 859 C CA . LYS A 1 109 ? 11.516 27.912 -18.006 1.00 56.34 109 LYS A CA 1
ATOM 860 C C . LYS A 1 109 ? 11.565 29.170 -17.134 1.00 56.34 109 LYS A C 1
ATOM 862 O O . LYS A 1 109 ? 12.525 29.389 -16.405 1.00 56.34 109 LYS A O 1
ATOM 867 N N . ALA A 1 110 ? 10.537 30.009 -17.223 1.00 60.84 110 ALA A N 1
ATOM 868 C CA . ALA A 1 110 ? 10.261 30.954 -16.152 1.00 60.84 110 ALA A CA 1
ATOM 869 C C . ALA A 1 110 ? 9.960 30.145 -14.872 1.00 60.84 110 ALA A C 1
ATOM 871 O O . ALA A 1 110 ? 9.344 29.075 -14.973 1.00 60.84 110 ALA A O 1
ATOM 872 N N . PRO A 1 111 ? 10.402 30.600 -13.689 1.00 59.53 111 PRO A N 1
ATOM 873 C CA . PRO A 1 111 ? 10.062 29.949 -12.431 1.00 59.53 111 PRO A CA 1
ATOM 874 C C . PRO A 1 111 ? 8.532 29.843 -12.330 1.00 59.53 111 PRO A C 1
ATOM 876 O O . PRO A 1 111 ? 7.828 30.841 -12.479 1.00 59.53 111 PRO A O 1
ATOM 879 N N . GLY A 1 112 ? 8.008 28.622 -12.195 1.00 62.97 112 GLY A N 1
ATOM 880 C CA . GLY A 1 112 ? 6.565 28.400 -12.08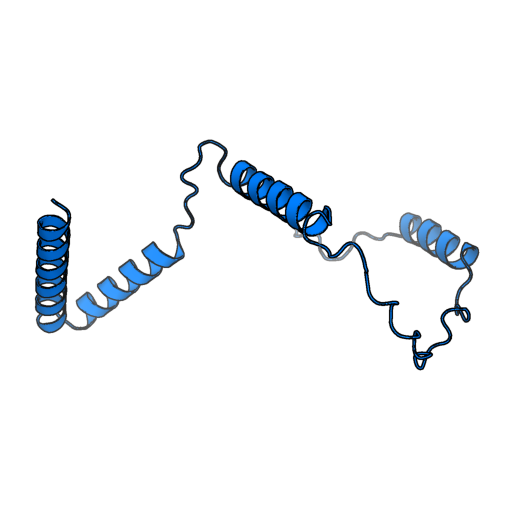3 1.00 62.97 112 GLY A CA 1
ATOM 881 C C . GLY A 1 112 ? 6.012 29.029 -10.803 1.00 62.97 112 GLY A C 1
ATOM 882 O O . GLY A 1 112 ? 6.735 29.172 -9.823 1.00 62.97 112 GLY A O 1
ATOM 883 N N . VAL A 1 113 ? 4.719 29.360 -10.789 1.00 60.94 113 VAL A N 1
ATOM 884 C CA . VAL A 1 113 ? 4.027 29.976 -9.636 1.00 60.94 113 VAL A CA 1
ATOM 885 C C . VAL A 1 113 ? 3.975 29.074 -8.385 1.00 60.94 113 VAL A C 1
ATOM 887 O O . VAL A 1 113 ? 3.520 29.499 -7.330 1.00 60.94 113 VAL A O 1
ATOM 890 N N . ASP A 1 114 ? 4.475 27.840 -8.480 1.00 64.81 114 ASP A N 1
ATOM 891 C CA . ASP A 1 114 ? 4.450 26.824 -7.422 1.00 64.81 114 ASP A CA 1
ATOM 892 C C . ASP A 1 114 ? 5.643 26.919 -6.456 1.00 64.81 114 ASP A C 1
ATOM 894 O O . ASP A 1 114 ? 6.066 25.924 -5.871 1.00 64.81 114 ASP A O 1
ATOM 898 N N . HIS A 1 115 ? 6.250 28.096 -6.310 1.00 58.06 115 HIS A N 1
ATOM 899 C CA . HIS A 1 115 ? 7.275 28.323 -5.292 1.00 58.06 115 HIS A CA 1
ATOM 900 C C . HIS A 1 115 ? 6.550 28.794 -4.028 1.00 58.06 115 HIS A C 1
ATOM 902 O O . HIS A 1 11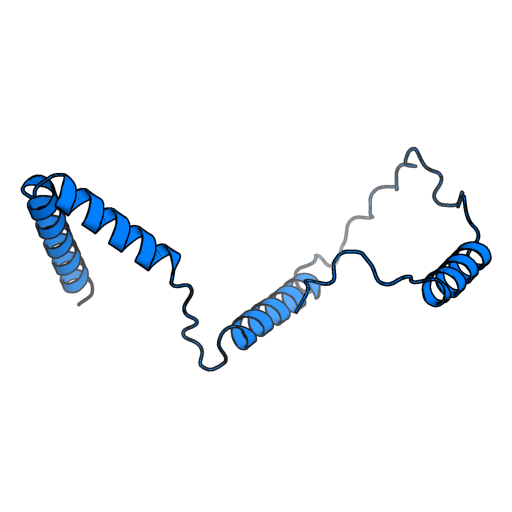5 ? 6.127 29.951 -3.997 1.00 58.06 115 HIS A O 1
ATOM 908 N N . PRO A 1 116 ? 6.343 27.948 -2.996 1.00 51.47 116 PRO A N 1
ATOM 909 C CA . PRO A 1 116 ? 5.832 28.451 -1.733 1.00 51.47 116 PRO A CA 1
ATOM 910 C C . PRO A 1 116 ? 6.845 29.464 -1.200 1.00 51.47 116 PRO A C 1
ATOM 912 O O . PRO A 1 116 ? 8.023 29.148 -1.027 1.00 51.47 116 PRO A O 1
ATOM 915 N N . SER A 1 117 ? 6.377 30.695 -1.004 1.00 46.34 117 SER A N 1
ATOM 916 C CA . SER A 1 117 ? 7.086 31.751 -0.292 1.00 46.34 117 SER A CA 1
ATOM 917 C C . SER A 1 117 ? 7.632 31.182 1.015 1.00 46.34 117 SER A C 1
ATOM 919 O O . SER A 1 117 ? 6.857 30.701 1.847 1.00 46.34 117 SER A O 1
ATOM 921 N N . SER A 1 118 ? 8.956 31.188 1.130 1.00 48.44 118 SER A N 1
ATOM 922 C CA . SER A 1 118 ? 9.669 30.816 2.345 1.00 48.44 118 SER A CA 1
ATOM 923 C C . SER A 1 118 ? 9.585 31.904 3.406 1.00 48.44 118 SER A C 1
ATOM 925 O O . SER A 1 118 ? 9.336 33.075 3.042 1.00 48.44 118 SER A O 1
#

Sequence (118 aa):
MRSLIASRKRETWKQFCEKLAKDDFGRTTATIKRIRQRRMTSHTFTHPNGATAAANTMANHLKTVYAGSSLPTLRPSPPPLEPGPHNIDHHPFSVLEVKEAIEHAARRKAPGVDHPSS

pLDDT: mean 78.92, std 10.71, range [46.34, 94.56]

Radius of gyration: 29.66 Å; chains: 1; bounding box: 39×56×69 Å